Protein AF-A0A6P8S0B1-F1 (afdb_monomer)

InterPro domains:
  IPR008027 Cytochrome b-c1 complex subunit 9 [PF05365] (6-47)
  IPR008027 Cytochrome b-c1 complex subunit 9 [PTHR12980] (3-47)
  IPR036656 Cytochrome b-c1 complex subunit 9 superfamily [G3DSA:1.20.5.260] (1-50)
  IPR036656 Cytochrome b-c1 complex subunit 9 superfamily [SSF81514] (2-47)

Structure (mmCIF, N/CA/C/O backbone):
data_AF-A0A6P8S0B1-F1
#
_entry.id   AF-A0A6P8S0B1-F1
#
loop_
_atom_site.group_PDB
_atom_site.id
_atom_site.type_symbol
_atom_site.label_atom_id
_atom_site.label_alt_id
_atom_site.label_comp_id
_atom_site.label_asym_id
_atom_site.label_entity_id
_atom_site.label_seq_id
_atom_site.pdbx_PDB_ins_code
_atom_site.Cartn_x
_atom_site.Cartn_y
_atom_site.Cartn_z
_atom_site.occupancy
_atom_site.B_iso_or_equiv
_atom_site.auth_seq_id
_atom_site.auth_comp_id
_atom_site.auth_asym_id
_atom_site.auth_atom_id
_atom_site.pdbx_PDB_model_num
ATOM 1 N N . MET A 1 1 ? -22.821 11.708 4.284 1.00 54.84 1 MET A N 1
ATOM 2 C CA . MET A 1 1 ? -21.924 10.832 5.075 1.00 54.84 1 MET A CA 1
ATOM 3 C C . MET A 1 1 ? -20.558 10.811 4.411 1.00 54.84 1 MET A C 1
ATOM 5 O O . MET A 1 1 ? -20.486 10.434 3.251 1.00 54.84 1 MET A O 1
ATOM 9 N N . ALA A 1 2 ? -19.505 11.241 5.103 1.00 78.75 2 ALA A N 1
ATOM 10 C CA . ALA A 1 2 ? -18.153 11.256 4.549 1.00 78.75 2 ALA A CA 1
ATOM 11 C C . ALA A 1 2 ? -17.562 9.834 4.501 1.00 78.75 2 ALA A C 1
ATOM 13 O O . ALA A 1 2 ? -17.650 9.100 5.488 1.00 78.75 2 ALA A O 1
ATOM 14 N N . LEU A 1 3 ? -16.945 9.459 3.374 1.00 78.88 3 LEU A N 1
ATOM 15 C CA . LEU A 1 3 ? -16.253 8.172 3.189 1.00 78.88 3 LEU A CA 1
ATOM 16 C C . LEU A 1 3 ? -15.231 7.898 4.305 1.00 78.88 3 LEU A C 1
ATOM 18 O O . LEU A 1 3 ? -15.197 6.794 4.845 1.00 78.88 3 LEU A O 1
ATOM 22 N N . GLY A 1 4 ? -14.489 8.925 4.735 1.00 78.25 4 GLY A N 1
ATOM 23 C CA . GLY A 1 4 ? -13.517 8.811 5.827 1.00 78.25 4 GLY A CA 1
ATOM 24 C C . GLY A 1 4 ? -14.129 8.359 7.159 1.00 78.25 4 GLY A C 1
ATOM 25 O O . GLY A 1 4 ? -13.551 7.526 7.853 1.00 78.25 4 GLY A O 1
ATOM 26 N N . GLY A 1 5 ? -15.346 8.812 7.484 1.00 78.56 5 GLY A N 1
ATOM 27 C CA . GLY A 1 5 ? -16.037 8.414 8.717 1.00 78.56 5 GLY A CA 1
ATOM 28 C C . GLY A 1 5 ? -16.489 6.948 8.726 1.00 78.56 5 GLY A C 1
ATOM 29 O O . GLY A 1 5 ? -16.556 6.329 9.790 1.00 78.56 5 GLY A O 1
ATOM 30 N N . LYS A 1 6 ? -16.768 6.367 7.548 1.00 78.00 6 LYS A N 1
ATOM 31 C CA . LYS A 1 6 ? -17.084 4.934 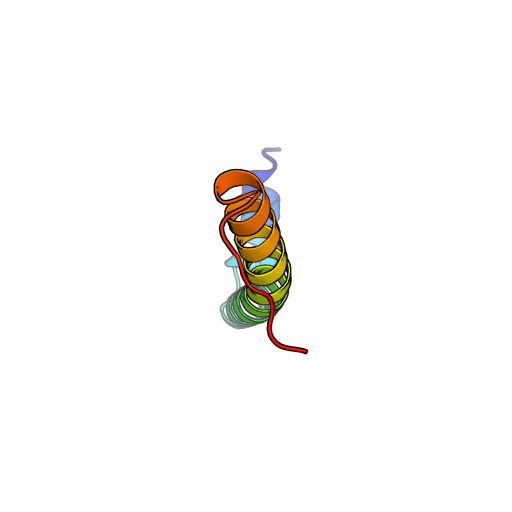7.411 1.00 78.00 6 LYS A CA 1
ATOM 32 C C . LYS A 1 6 ? -15.830 4.071 7.521 1.00 78.00 6 LYS A C 1
ATOM 34 O O . LYS A 1 6 ? -15.848 3.090 8.256 1.00 78.00 6 LYS A O 1
ATOM 39 N N . VAL A 1 7 ? -14.747 4.463 6.852 1.00 80.81 7 VAL A N 1
ATOM 40 C CA . VAL A 1 7 ? -13.465 3.740 6.883 1.00 80.81 7 VAL A CA 1
ATOM 41 C C . VAL A 1 7 ? -12.881 3.710 8.298 1.00 80.81 7 VAL A C 1
ATOM 43 O O . VAL A 1 7 ? -12.488 2.646 8.774 1.00 80.81 7 VAL A O 1
ATOM 46 N N . TYR A 1 8 ? -12.905 4.842 9.011 1.00 78.06 8 TYR A N 1
ATOM 47 C CA . TYR A 1 8 ? -12.435 4.911 10.395 1.00 78.06 8 TYR A CA 1
ATOM 48 C C . TYR A 1 8 ? -13.219 3.976 11.324 1.00 78.06 8 TYR A C 1
ATOM 50 O O . TYR A 1 8 ? -12.628 3.193 12.064 1.00 78.06 8 TYR A O 1
ATOM 58 N N . ASN A 1 9 ? -14.554 3.998 11.243 1.00 77.12 9 ASN A N 1
ATOM 59 C CA . ASN A 1 9 ? -15.401 3.139 12.070 1.00 77.12 9 ASN A CA 1
ATOM 60 C C . ASN A 1 9 ? -15.234 1.639 11.775 1.00 77.12 9 ASN A C 1
ATOM 62 O O . ASN A 1 9 ? -15.388 0.840 12.698 1.00 77.12 9 ASN A O 1
ATOM 66 N N . LEU A 1 10 ? -14.947 1.261 10.524 1.00 75.62 10 LEU A N 1
ATOM 67 C CA . LEU A 1 10 ? -14.802 -0.141 10.120 1.00 75.62 10 LEU A CA 1
ATOM 68 C C . LEU A 1 10 ? -13.413 -0.715 10.409 1.00 75.62 10 LEU A C 1
ATOM 70 O O . LEU A 1 10 ? -13.313 -1.828 10.916 1.00 75.62 10 LEU A O 1
ATOM 74 N N . LEU A 1 11 ? -12.356 0.019 10.064 1.00 73.88 11 LEU A N 1
ATOM 75 C CA . LEU A 1 11 ? -10.992 -0.517 10.065 1.00 73.88 11 LEU A CA 1
ATOM 76 C C . LEU A 1 11 ? -10.187 -0.037 11.275 1.00 73.88 11 LEU A C 1
ATOM 78 O O . LEU A 1 11 ? -9.479 -0.823 11.902 1.00 73.88 11 LEU A O 1
ATOM 82 N N . PHE A 1 12 ? -10.350 1.230 11.663 1.00 77.00 12 PHE A N 1
ATOM 83 C CA . PHE A 1 12 ? -9.443 1.917 12.590 1.00 77.00 12 PHE A CA 1
ATOM 84 C C . PHE A 1 12 ? -10.004 2.115 14.009 1.00 77.00 12 PHE A C 1
ATOM 86 O O . PHE A 1 12 ? -9.289 2.580 14.891 1.00 77.00 12 PHE A O 1
ATOM 93 N N . ARG A 1 13 ? -11.270 1.756 14.262 1.00 77.50 13 ARG A N 1
ATOM 94 C CA . ARG A 1 13 ? -11.942 2.005 15.551 1.00 77.50 13 ARG A CA 1
ATOM 95 C C . ARG A 1 13 ? -11.640 0.976 16.643 1.00 77.50 13 ARG A C 1
ATOM 97 O O . ARG A 1 13 ? -11.725 1.310 17.821 1.00 77.50 13 ARG A O 1
ATOM 104 N N . ARG A 1 14 ? -11.346 -0.280 16.290 1.00 82.62 14 ARG A N 1
ATOM 105 C CA . ARG A 1 14 ? -10.972 -1.334 17.253 1.00 82.62 14 ARG A CA 1
ATOM 106 C C . ARG A 1 14 ? -9.516 -1.734 17.033 1.00 82.62 14 ARG A C 1
ATOM 108 O O . ARG A 1 14 ? -9.120 -1.994 15.905 1.00 82.62 14 ARG A O 1
ATOM 115 N N . THR A 1 15 ? -8.739 -1.862 18.108 1.00 81.81 15 THR A N 1
ATOM 116 C CA . THR A 1 15 ? -7.307 -2.214 18.043 1.00 81.81 15 THR A CA 1
ATOM 117 C C . THR A 1 15 ? -7.050 -3.533 17.305 1.00 81.81 15 THR A C 1
ATOM 119 O O . THR A 1 15 ? -6.081 -3.649 16.564 1.00 81.81 15 THR A O 1
ATOM 122 N N . SER A 1 16 ? -7.945 -4.513 17.441 1.00 82.62 16 SER A N 1
ATOM 123 C CA . SER A 1 16 ? -7.855 -5.801 16.746 1.00 82.62 16 SER A CA 1
ATOM 124 C C . SER A 1 16 ? -8.126 -5.704 15.239 1.00 82.62 16 SER A C 1
ATOM 126 O O . SER A 1 16 ? -7.400 -6.314 14.458 1.00 82.62 16 SER A O 1
ATOM 128 N N . THR A 1 17 ? -9.110 -4.908 14.799 1.00 84.25 17 THR A N 1
ATOM 129 C CA . THR A 1 17 ? -9.347 -4.666 13.360 1.00 84.25 17 THR A CA 1
ATOM 130 C C . THR A 1 17 ? -8.258 -3.785 12.757 1.00 84.25 17 THR A C 1
ATOM 132 O O . THR A 1 17 ? -7.888 -3.968 11.601 1.00 84.25 17 THR A O 1
ATOM 135 N N . PHE A 1 18 ? -7.701 -2.876 13.558 1.00 87.94 18 PHE A N 1
ATOM 136 C CA . PHE A 1 18 ? -6.579 -2.031 13.180 1.00 87.94 18 PHE A CA 1
ATOM 137 C C . PHE A 1 18 ? -5.316 -2.852 12.914 1.00 87.94 18 PHE A C 1
ATOM 139 O O . PHE A 1 18 ? -4.744 -2.751 11.832 1.00 87.94 18 PHE A O 1
ATOM 146 N N . ALA A 1 19 ? -4.927 -3.722 13.851 1.00 91.38 19 ALA A N 1
ATOM 147 C CA . ALA A 1 19 ? -3.777 -4.607 13.684 1.00 91.38 19 ALA A CA 1
ATOM 148 C C . ALA A 1 19 ? -3.936 -5.520 12.458 1.00 91.38 19 ALA A C 1
ATOM 150 O O . ALA A 1 19 ? -3.015 -5.635 11.655 1.00 91.38 19 ALA A O 1
ATOM 151 N N . LEU A 1 20 ? -5.127 -6.098 12.259 1.00 91.00 20 LEU A N 1
ATOM 152 C CA . LEU A 1 20 ? -5.428 -6.906 11.075 1.00 91.00 20 LEU A CA 1
ATOM 153 C C . LEU A 1 20 ? -5.299 -6.092 9.777 1.00 91.00 20 LEU A C 1
ATOM 155 O O . LEU A 1 20 ? -4.700 -6.562 8.815 1.00 91.00 20 LEU A O 1
ATOM 159 N N . THR A 1 21 ? -5.810 -4.859 9.763 1.00 91.31 21 THR A N 1
ATOM 160 C CA . THR A 1 21 ? -5.703 -3.958 8.605 1.00 91.31 21 THR A CA 1
ATOM 161 C C . THR A 1 21 ? -4.246 -3.618 8.297 1.00 91.31 21 THR A C 1
ATOM 163 O O . THR A 1 21 ? -3.870 -3.607 7.129 1.00 91.31 21 THR A O 1
ATOM 166 N N . ILE A 1 22 ? -3.413 -3.390 9.319 1.00 93.06 22 ILE A N 1
ATOM 167 C CA . ILE A 1 22 ? -1.976 -3.140 9.139 1.00 93.06 22 ILE A CA 1
ATOM 168 C C . ILE A 1 22 ? -1.274 -4.367 8.568 1.00 93.06 22 ILE A C 1
ATOM 170 O O . ILE A 1 22 ? -0.538 -4.227 7.601 1.00 93.06 22 ILE A O 1
ATOM 174 N N . VAL A 1 23 ? -1.497 -5.558 9.129 1.00 95.75 23 VAL A N 1
ATOM 175 C CA . VAL A 1 23 ? -0.833 -6.788 8.663 1.00 95.75 23 VAL A CA 1
ATOM 176 C C . VAL A 1 23 ? -1.205 -7.085 7.212 1.00 95.75 23 VAL A C 1
ATOM 178 O O . VAL A 1 23 ? -0.327 -7.311 6.384 1.00 95.75 23 VAL A O 1
ATOM 181 N N . VAL A 1 24 ? -2.497 -7.028 6.882 1.00 95.25 24 VAL A N 1
ATOM 182 C CA . VAL A 1 24 ? -2.967 -7.229 5.504 1.00 95.25 24 VAL A CA 1
ATOM 183 C C . VAL A 1 24 ? -2.412 -6.144 4.583 1.00 95.25 24 VAL A C 1
ATOM 185 O O . VAL A 1 24 ? -1.921 -6.453 3.500 1.00 95.25 24 VAL A O 1
ATOM 188 N N . GLY A 1 25 ? -2.445 -4.884 5.022 1.00 94.44 25 GLY A N 1
ATOM 189 C CA . GLY A 1 25 ? -1.894 -3.759 4.274 1.00 94.44 2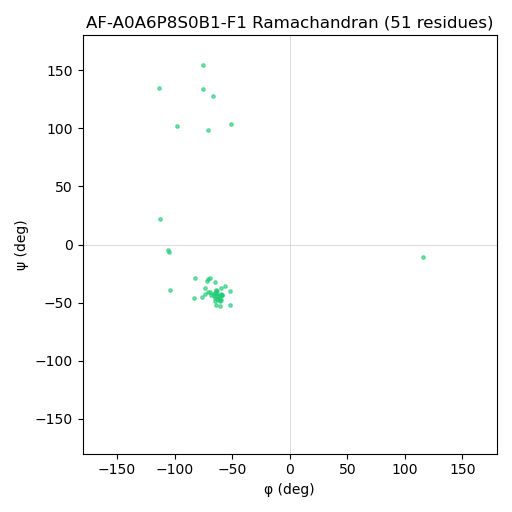5 GLY A CA 1
ATOM 190 C C . GLY A 1 25 ? -0.400 -3.914 3.996 1.00 94.44 25 GLY A C 1
ATOM 191 O O . GLY A 1 25 ? 0.020 -3.676 2.872 1.00 94.44 25 GLY A O 1
ATOM 192 N N . ALA A 1 26 ? 0.381 -4.371 4.976 1.00 95.94 26 ALA A N 1
ATOM 193 C CA . ALA A 1 26 ? 1.817 -4.589 4.843 1.00 95.94 26 ALA A CA 1
ATOM 194 C C . ALA A 1 26 ? 2.137 -5.698 3.832 1.00 95.94 26 ALA A C 1
ATOM 196 O O . ALA A 1 26 ? 2.954 -5.477 2.949 1.00 95.94 26 ALA A O 1
ATOM 197 N N . VAL A 1 27 ? 1.446 -6.842 3.894 1.00 95.94 27 VAL A N 1
ATOM 198 C CA . VAL A 1 27 ? 1.671 -7.954 2.949 1.00 95.94 27 VAL A CA 1
ATOM 199 C C . VAL A 1 27 ? 1.310 -7.556 1.517 1.00 95.94 27 VAL A C 1
ATOM 201 O O . VAL A 1 27 ? 2.027 -7.889 0.576 1.00 95.94 27 VAL A 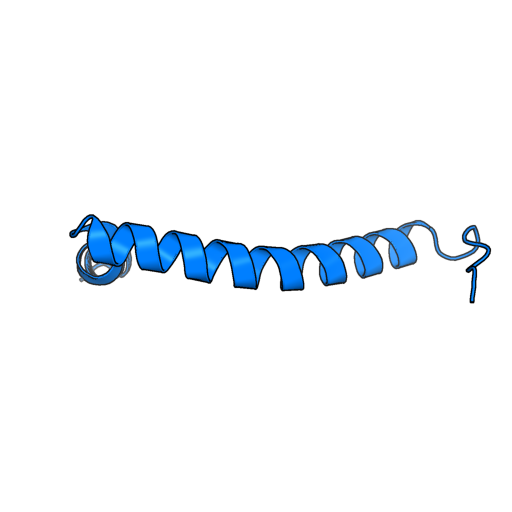O 1
ATOM 204 N N . VAL A 1 28 ? 0.200 -6.835 1.329 1.00 96.44 28 VAL A N 1
ATOM 205 C CA . VAL A 1 28 ? -0.184 -6.337 -0.001 1.00 96.44 28 VAL A CA 1
ATOM 206 C C . VAL A 1 28 ? 0.813 -5.288 -0.490 1.00 96.44 28 VAL A C 1
ATOM 208 O O . VAL A 1 28 ? 1.213 -5.328 -1.652 1.00 96.44 28 VAL A O 1
ATOM 211 N N . PHE A 1 29 ? 1.229 -4.374 0.388 1.00 95.44 29 PHE A N 1
ATOM 212 C CA . PHE A 1 29 ? 2.201 -3.339 0.062 1.00 95.44 29 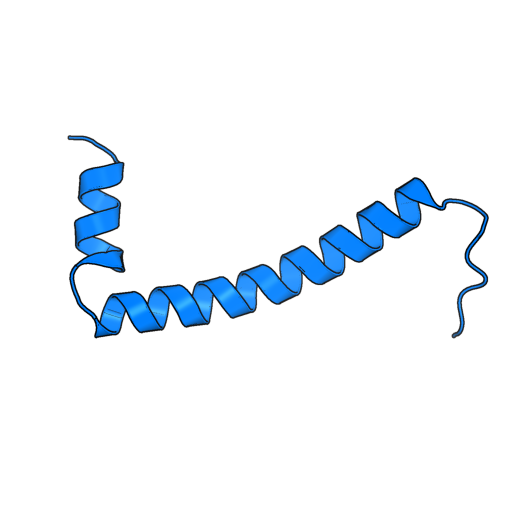PHE A CA 1
ATOM 213 C C . PHE A 1 29 ? 3.543 -3.938 -0.342 1.00 95.44 29 PHE A C 1
ATOM 215 O O . PHE A 1 29 ? 4.045 -3.548 -1.380 1.00 95.44 29 PHE A O 1
ATOM 222 N N . GLU A 1 30 ? 4.077 -4.911 0.398 1.00 95.31 30 GLU A N 1
ATOM 223 C CA . GLU A 1 30 ? 5.332 -5.604 0.072 1.00 95.31 30 GLU A CA 1
ATOM 224 C C . GLU A 1 30 ? 5.312 -6.137 -1.367 1.00 95.31 30 GLU A C 1
ATOM 226 O O . GLU A 1 30 ? 6.146 -5.766 -2.182 1.00 95.31 30 GLU A O 1
ATOM 231 N N . ARG A 1 31 ? 4.270 -6.891 -1.743 1.00 94.56 31 ARG A N 1
ATOM 232 C CA . ARG A 1 31 ? 4.170 -7.473 -3.094 1.00 94.56 31 ARG A CA 1
ATOM 233 C C . ARG A 1 31 ? 4.045 -6.433 -4.200 1.00 94.56 31 ARG A C 1
ATOM 235 O O . ARG A 1 31 ? 4.62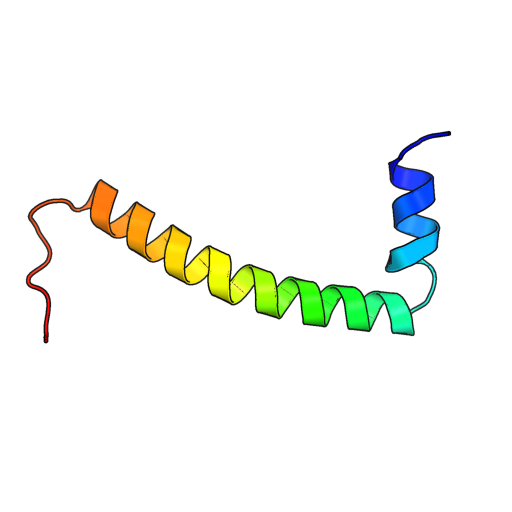9 -6.604 -5.267 1.00 94.56 31 ARG A O 1
ATOM 242 N N . VAL A 1 32 ? 3.239 -5.399 -3.973 1.00 95.25 32 VAL A N 1
ATOM 243 C CA . VAL A 1 32 ? 3.020 -4.340 -4.967 1.00 95.25 32 VAL A CA 1
ATOM 244 C C . VAL A 1 32 ? 4.246 -3.440 -5.070 1.00 95.25 32 VAL A C 1
ATOM 246 O O . VAL A 1 32 ? 4.586 -3.001 -6.164 1.00 95.25 32 VAL A O 1
ATOM 249 N N . PHE A 1 33 ? 4.901 -3.161 -3.947 1.00 93.81 33 PHE A N 1
ATOM 250 C CA . PHE A 1 33 ? 6.057 -2.287 -3.883 1.00 93.81 33 PHE A CA 1
ATOM 251 C C . PHE A 1 33 ? 7.291 -2.959 -4.468 1.00 93.81 33 PHE A C 1
ATOM 253 O O . PHE A 1 33 ? 7.959 -2.309 -5.254 1.00 93.81 33 PHE A O 1
ATOM 260 N N . ASP A 1 34 ? 7.546 -4.239 -4.189 1.00 91.88 34 ASP A N 1
ATOM 261 C CA . ASP A 1 34 ? 8.662 -4.971 -4.799 1.00 91.88 34 ASP A CA 1
ATOM 262 C C . ASP A 1 34 ? 8.512 -5.012 -6.326 1.00 91.88 34 ASP A C 1
ATOM 264 O O . ASP A 1 34 ? 9.379 -4.535 -7.052 1.00 91.88 34 ASP A O 1
ATOM 268 N N . GLN A 1 35 ? 7.353 -5.454 -6.830 1.00 91.50 35 GLN A N 1
ATOM 269 C CA . GLN A 1 35 ? 7.105 -5.504 -8.278 1.00 91.50 35 GLN A CA 1
ATOM 270 C C . GLN A 1 35 ? 7.104 -4.114 -8.921 1.00 91.50 35 GLN A C 1
ATOM 272 O O . GLN A 1 35 ? 7.581 -3.936 -10.040 1.00 91.50 35 GLN A O 1
ATOM 277 N N . GLY A 1 36 ? 6.543 -3.121 -8.230 1.00 91.44 36 GLY A N 1
ATOM 278 C CA . GLY A 1 36 ? 6.498 -1.746 -8.709 1.00 91.44 36 GLY A CA 1
ATOM 279 C C . GLY A 1 36 ? 7.876 -1.094 -8.730 1.00 91.44 36 GLY A C 1
ATOM 280 O O . GLY A 1 36 ? 8.194 -0.390 -9.684 1.00 91.44 36 GLY A O 1
ATOM 281 N N . ALA A 1 37 ? 8.692 -1.330 -7.705 1.00 89.56 37 ALA A N 1
ATOM 282 C CA . ALA A 1 37 ? 10.048 -0.814 -7.600 1.00 89.56 37 ALA A CA 1
ATOM 283 C C . ALA A 1 37 ? 10.964 -1.468 -8.631 1.00 89.56 37 ALA A C 1
ATOM 285 O O . ALA A 1 37 ? 11.694 -0.740 -9.299 1.00 89.56 37 ALA A O 1
ATOM 286 N 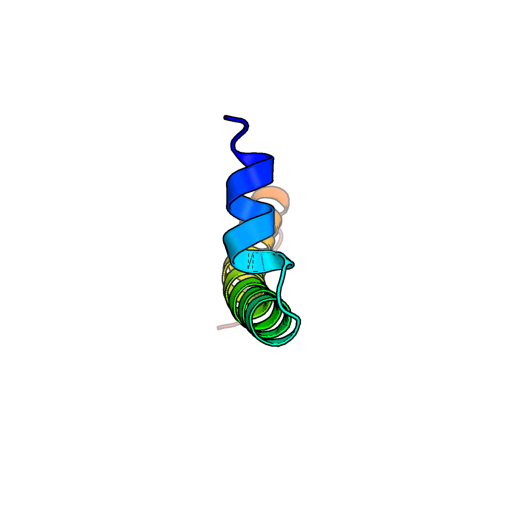N . ASP A 1 38 ? 10.870 -2.785 -8.828 1.00 88.25 38 ASP A N 1
ATOM 287 C CA . ASP A 1 38 ? 11.611 -3.498 -9.871 1.00 88.25 38 ASP A CA 1
ATOM 288 C C . ASP A 1 38 ? 11.241 -2.975 -11.262 1.00 88.25 38 ASP A C 1
ATOM 290 O O . ASP A 1 38 ? 12.123 -2.602 -12.031 1.00 88.25 38 ASP A O 1
ATOM 294 N N . ALA A 1 39 ? 9.946 -2.842 -11.566 1.00 87.19 39 ALA A N 1
ATOM 295 C CA . ALA A 1 39 ? 9.491 -2.321 -12.855 1.00 87.19 39 ALA A CA 1
ATOM 296 C C . ALA A 1 39 ? 9.899 -0.855 -13.077 1.00 87.19 39 ALA A C 1
ATOM 298 O O . ALA A 1 39 ? 10.293 -0.473 -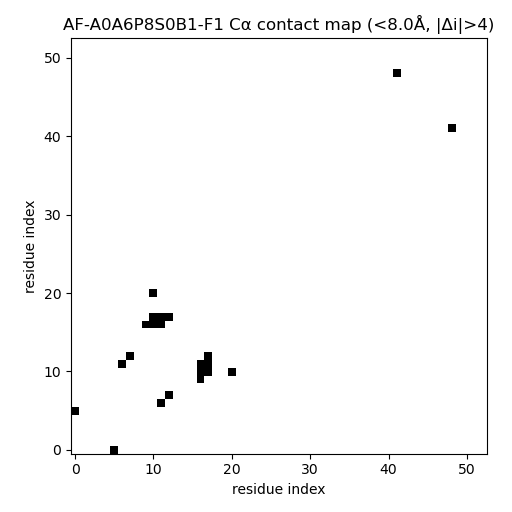14.181 1.00 87.19 39 ALA A O 1
ATOM 299 N N . LEU A 1 40 ? 9.817 -0.020 -12.036 1.00 89.00 40 LEU A N 1
ATOM 300 C CA . LEU A 1 40 ? 10.252 1.375 -12.092 1.00 89.00 40 LEU A CA 1
ATOM 301 C C . LEU A 1 40 ? 11.767 1.464 -12.296 1.00 89.00 40 LEU A C 1
ATOM 303 O O . LEU A 1 40 ? 12.230 2.247 -13.123 1.00 89.00 40 LEU A O 1
ATOM 307 N N . TYR A 1 41 ? 12.534 0.660 -11.564 1.00 84.94 41 TYR A N 1
ATOM 308 C CA . TYR A 1 41 ? 13.985 0.594 -11.669 1.00 84.94 41 TYR A CA 1
ATOM 309 C C . TYR A 1 41 ? 14.411 0.108 -13.051 1.00 84.94 41 TYR A C 1
ATOM 311 O O . TYR A 1 41 ? 15.252 0.738 -13.688 1.00 84.94 41 TYR A O 1
ATOM 319 N N . GLU A 1 42 ? 13.790 -0.957 -13.552 1.00 84.38 42 GLU A N 1
ATOM 320 C CA . GLU A 1 42 ? 14.051 -1.488 -14.882 1.00 84.38 42 GLU A CA 1
ATOM 321 C C . GLU A 1 42 ? 13.737 -0.448 -15.953 1.00 84.38 42 GLU A C 1
ATOM 323 O O . GLU A 1 42 ? 14.586 -0.197 -16.805 1.00 84.38 42 GLU A O 1
ATOM 328 N N . TYR A 1 43 ? 12.584 0.222 -15.870 1.00 83.56 43 TYR A N 1
ATOM 329 C CA . TYR A 1 43 ? 12.209 1.311 -16.774 1.00 83.56 43 TYR A CA 1
ATOM 330 C C . TYR A 1 43 ? 13.210 2.474 -16.739 1.00 83.56 43 TYR A C 1
ATOM 332 O O . TYR A 1 43 ? 13.596 3.002 -17.782 1.00 83.56 43 TYR A O 1
ATOM 340 N N . MET A 1 44 ? 13.659 2.870 -15.547 1.00 83.12 44 MET A N 1
ATOM 341 C CA . MET A 1 44 ? 14.627 3.955 -15.378 1.00 83.12 44 MET A CA 1
ATOM 342 C C . MET A 1 44 ? 16.035 3.578 -15.852 1.00 83.12 44 MET A C 1
ATOM 344 O O . MET A 1 44 ? 16.777 4.454 -16.292 1.00 83.12 44 MET A O 1
ATOM 348 N N . ASN A 1 45 ? 16.401 2.298 -15.773 1.00 79.88 45 ASN A N 1
ATOM 349 C CA . ASN A 1 45 ? 17.743 1.791 -16.063 1.00 79.88 45 ASN A CA 1
ATOM 350 C C . ASN A 1 45 ? 17.792 0.907 -17.327 1.00 79.88 45 ASN A C 1
ATOM 352 O O . ASN A 1 45 ? 18.715 0.100 -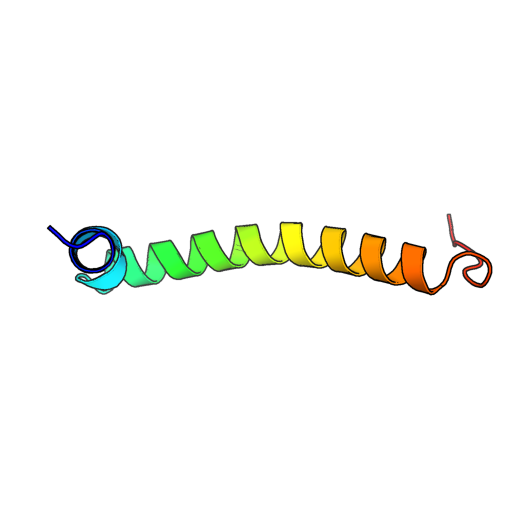17.483 1.00 79.88 45 ASN A O 1
ATOM 356 N N . HIS A 1 46 ? 16.809 1.060 -18.227 1.00 63.59 46 HIS A N 1
ATOM 357 C CA . HIS A 1 46 ? 16.695 0.331 -19.493 1.00 63.59 46 HIS A CA 1
ATOM 358 C C . HIS A 1 46 ? 18.017 0.406 -20.282 1.00 63.59 46 HIS A C 1
ATOM 360 O O . HIS A 1 46 ? 18.355 1.431 -20.872 1.00 63.59 46 HIS A O 1
ATOM 366 N N . GLY A 1 47 ? 18.774 -0.700 -20.269 1.00 62.28 47 GLY A N 1
ATOM 367 C CA . GLY A 1 47 ? 20.047 -0.876 -20.981 1.00 62.28 47 GLY A CA 1
ATOM 368 C C . GLY A 1 47 ? 21.300 -1.084 -20.117 1.00 62.28 47 GLY A C 1
ATOM 369 O O . GLY A 1 47 ? 22.333 -1.454 -20.671 1.00 62.28 47 GLY A O 1
ATOM 370 N N . ALA A 1 48 ? 21.246 -0.893 -18.792 1.00 60.12 48 ALA A N 1
ATOM 371 C CA . ALA A 1 48 ? 22.426 -1.008 -17.914 1.00 60.12 48 ALA A CA 1
ATOM 372 C C . ALA A 1 48 ? 22.479 -2.293 -17.062 1.00 60.12 48 ALA A C 1
ATOM 374 O O . ALA A 1 48 ? 23.472 -2.540 -16.376 1.00 60.12 48 ALA A O 1
ATOM 375 N N . ILE A 1 49 ? 21.425 -3.111 -17.081 1.00 61.03 49 ILE A N 1
ATOM 376 C CA . ILE A 1 49 ? 21.272 -4.254 -16.176 1.00 61.03 49 ILE A CA 1
ATOM 377 C C . ILE A 1 49 ? 21.706 -5.537 -16.896 1.00 61.03 49 ILE A C 1
ATOM 379 O O . ILE A 1 49 ? 20.980 -6.076 -17.726 1.00 61.03 49 ILE A O 1
ATOM 383 N N . LEU A 1 50 ? 22.912 -6.028 -16.593 1.00 67.25 50 LEU A N 1
ATOM 384 C CA . LEU A 1 50 ? 23.301 -7.408 -16.890 1.00 67.25 50 LEU A CA 1
ATOM 385 C C . LEU A 1 50 ? 22.520 -8.311 -15.920 1.00 67.25 50 LEU A C 1
ATOM 387 O O . LEU A 1 50 ? 22.891 -8.422 -14.754 1.00 67.25 50 LEU A O 1
ATOM 391 N N . SER A 1 51 ? 21.410 -8.897 -16.366 1.00 62.19 51 SER A N 1
ATOM 392 C CA . SER A 1 51 ? 20.598 -9.798 -15.538 1.00 62.19 51 SER A CA 1
ATOM 393 C C . SER A 1 51 ? 21.370 -11.090 -15.208 1.00 62.19 51 SER A C 1
ATOM 395 O O . SER A 1 51 ? 21.841 -11.745 -16.144 1.00 62.19 51 SER A O 1
ATOM 397 N N . PRO A 1 52 ? 21.493 -11.514 -13.935 1.00 62.75 52 PRO A N 1
ATOM 398 C CA . PRO A 1 52 ? 21.832 -12.898 -13.615 1.00 62.75 52 PRO A CA 1
ATOM 399 C C . PRO A 1 52 ? 20.612 -13.826 -13.822 1.00 62.75 52 PRO A C 1
ATOM 401 O O . PRO A 1 52 ? 19.483 -13.331 -13.786 1.00 62.75 52 PRO A O 1
ATOM 404 N N . PRO A 1 53 ? 20.840 -15.130 -14.092 1.00 55.72 53 PRO A N 1
ATOM 405 C CA . PRO A 1 53 ? 19.799 -16.103 -14.444 1.00 55.72 53 PRO A CA 1
ATOM 406 C C . PRO A 1 53 ? 18.859 -16.463 -13.289 1.00 55.72 53 PRO A C 1
ATOM 408 O O . PRO A 1 53 ? 19.302 -16.413 -12.118 1.00 55.72 53 PRO A O 1
#

Radius of gyration: 18.07 Å; Cα contacts (8 Å, |Δi|>4): 11; chains: 1; bounding box: 45×27×39 Å

Mean predicted aligned error: 8.69 Å

Secondary structure (DSSP, 8-state):
--HHHHHIIIIISSHHHHHHHHHHHHHHHHHHHHHHHHHHHHHHTTT------

Nearest PDB structures (foldseek):
  8ugn-assembly1_3W  TM=9.412E-01  e=9.402E-04  Sus scrofa

pLDDT: mean 82.28, std 11.61, range [54.84, 96.44]

Organism: Geotrypetes seraphini (NCBI:txid260995)

Solvent-accessible surface area (backbone atoms only — not comparable to full-atom values): 3202 Å² total; per-residue (Å²): 134,62,70,66,65,53,50,40,65,69,38,62,66,43,74,71,45,30,52,51,49,49,54,55,48,48,59,54,42,52,59,52,47,53,55,48,48,51,53,51,48,45,66,75,44,71,89,75,73,84,78,81,136

Sequence (53 aa):
MALGGKVYNLLFRRTSTFALTIVVGAVVFERVFDQGADALYEYMNHGAILSPP

Foldseek 3Di:
DDPVVVCCVQQPVDPVSVVVCVVVVVVVCVVCVVVVVVVVVC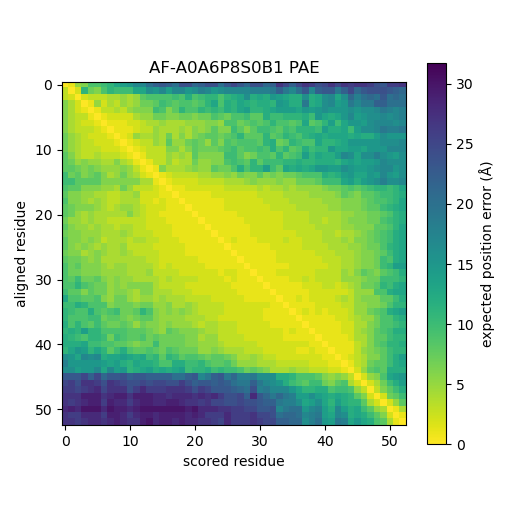VVCVPPDPDDD